Protein AF-A0A8J8BRF6-F1 (afdb_monomer)

pLDDT: mean 90.62, std 10.11, range [34.78, 98.12]

Foldseek 3Di:
DPDDVVVVVCVVVQLVCVVVVDQAEEEDADPPPDDQWDADNRYTYGHDDFDQCLVVQCVVDVLLVVCVPCSRVVSSLLRSLVVVLCCVQVPVCVPVPDDDQEAEDEALSNLSNQLSNCVRPVHAYEYEYPDAQCRVPVPGDPSRNVSRVVSCVSHPYYD

Structure (mmCIF, N/CA/C/O backbone):
data_AF-A0A8J8BRF6-F1
#
_entry.id   AF-A0A8J8BRF6-F1
#
loop_
_atom_site.group_PDB
_atom_site.id
_atom_site.type_symbol
_atom_site.label_atom_id
_atom_site.label_alt_id
_atom_site.label_comp_id
_atom_site.label_asym_id
_atom_site.label_entity_id
_atom_site.label_seq_id
_atom_site.pdbx_PDB_ins_code
_atom_site.Cartn_x
_atom_site.Cartn_y
_atom_site.Cartn_z
_atom_site.occupancy
_atom_site.B_iso_or_equiv
_atom_site.auth_seq_id
_atom_site.auth_comp_id
_atom_site.auth_asym_id
_atom_site.auth_atom_id
_atom_site.pdbx_PDB_model_num
ATOM 1 N N . MET A 1 1 ? 8.633 15.186 -5.302 1.00 34.78 1 MET A N 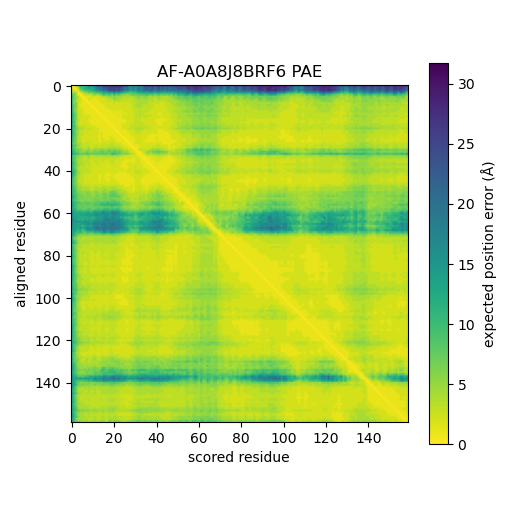1
ATOM 2 C CA . MET A 1 1 ? 7.388 14.475 -4.950 1.00 34.78 1 MET A CA 1
ATOM 3 C C . MET A 1 1 ? 6.814 13.939 -6.255 1.00 34.78 1 MET A C 1
ATOM 5 O O . MET A 1 1 ? 6.560 14.742 -7.143 1.00 34.78 1 MET A O 1
ATOM 9 N N . LEU A 1 2 ? 6.712 12.619 -6.435 1.00 39.69 2 LEU A N 1
ATOM 10 C CA . LEU A 1 2 ? 6.037 12.037 -7.603 1.00 39.69 2 LEU A CA 1
ATOM 11 C C . LEU A 1 2 ? 4.529 12.069 -7.300 1.00 39.69 2 LEU A C 1
ATOM 13 O O . LEU A 1 2 ? 3.925 11.071 -6.929 1.00 39.69 2 LEU A O 1
ATOM 17 N N . VAL A 1 3 ? 3.958 13.278 -7.317 1.00 50.50 3 VAL A N 1
ATOM 18 C CA . VAL A 1 3 ? 2.519 13.518 -7.125 1.00 50.50 3 VAL A CA 1
ATOM 19 C C . VAL A 1 3 ? 1.860 13.252 -8.468 1.00 50.50 3 VAL A C 1
ATOM 21 O O . VAL A 1 3 ? 1.766 14.130 -9.321 1.00 50.50 3 VAL A O 1
ATOM 24 N N . GLY A 1 4 ? 1.524 11.989 -8.708 1.00 67.06 4 GLY A N 1
ATOM 25 C CA . GLY A 1 4 ? 0.675 11.595 -9.828 1.00 67.06 4 GLY A CA 1
ATOM 26 C C . GLY A 1 4 ? -0.804 11.684 -9.456 1.00 67.06 4 GLY A C 1
ATOM 27 O O . GLY A 1 4 ? -1.153 11.900 -8.293 1.00 67.06 4 GLY A O 1
ATOM 28 N N . GLY A 1 5 ? -1.683 11.430 -10.429 1.00 78.06 5 GLY A N 1
ATOM 29 C CA . GLY A 1 5 ? -3.134 11.373 -10.205 1.00 78.06 5 GLY A CA 1
ATOM 30 C C . GLY A 1 5 ? -3.560 10.388 -9.106 1.00 78.06 5 GLY A C 1
ATOM 31 O O . GLY A 1 5 ? -4.573 10.621 -8.453 1.00 78.06 5 GLY A O 1
ATOM 32 N N . LEU A 1 6 ? -2.751 9.356 -8.830 1.00 82.88 6 LEU A N 1
ATOM 33 C CA . LEU A 1 6 ? -2.986 8.391 -7.752 1.00 82.88 6 LEU A CA 1
ATOM 34 C C . LEU A 1 6 ? -3.031 9.044 -6.362 1.00 82.88 6 LEU A C 1
ATOM 36 O O . LEU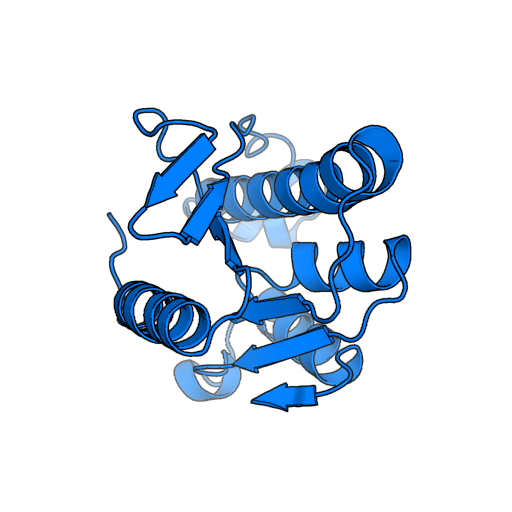 A 1 6 ? -3.896 8.711 -5.559 1.00 82.88 6 LEU A O 1
ATOM 40 N N . GLY A 1 7 ? -2.135 9.995 -6.080 1.00 85.31 7 GLY A N 1
ATOM 41 C CA . GLY A 1 7 ? -2.103 10.675 -4.782 1.00 85.31 7 GLY A CA 1
ATOM 42 C C . GLY A 1 7 ? -3.358 11.517 -4.556 1.00 85.31 7 GLY A C 1
ATOM 43 O O . GLY A 1 7 ? -3.985 11.429 -3.504 1.00 85.31 7 GLY A O 1
ATOM 44 N N . THR A 1 8 ? -3.777 12.266 -5.579 1.00 87.38 8 THR A N 1
ATOM 45 C CA . THR A 1 8 ? -5.022 13.047 -5.547 1.00 87.38 8 THR A CA 1
ATOM 46 C C . THR A 1 8 ? -6.249 12.146 -5.431 1.00 87.38 8 THR A C 1
ATOM 48 O O . THR A 1 8 ? -7.174 12.463 -4.685 1.00 87.38 8 THR A O 1
ATOM 51 N N . TYR A 1 9 ? -6.265 11.020 -6.145 1.00 89.31 9 TYR A N 1
ATOM 52 C CA . TYR A 1 9 ? -7.331 10.031 -6.040 1.00 89.31 9 TYR A CA 1
ATOM 53 C C . TYR A 1 9 ? -7.441 9.484 -4.609 1.00 89.31 9 TYR A C 1
ATOM 55 O O . TYR A 1 9 ? -8.510 9.576 -4.004 1.00 89.31 9 TYR A O 1
ATOM 63 N N . ALA A 1 10 ? -6.329 9.003 -4.045 1.00 90.38 10 ALA A N 1
ATOM 64 C CA . ALA A 1 10 ? -6.281 8.455 -2.695 1.00 90.38 10 ALA A CA 1
ATOM 65 C C . ALA A 1 10 ? -6.706 9.488 -1.642 1.00 90.38 10 ALA A C 1
ATOM 67 O O . ALA A 1 10 ? -7.520 9.172 -0.778 1.00 90.38 10 ALA A O 1
ATOM 68 N N . GLU A 1 11 ? -6.235 10.736 -1.736 1.00 91.31 11 GLU A N 1
ATOM 69 C CA . GLU A 1 11 ? -6.620 11.809 -0.809 1.00 91.31 11 GLU A CA 1
ATOM 70 C C . GLU A 1 11 ? -8.134 12.071 -0.820 1.00 91.31 11 GLU A C 1
ATOM 72 O O . GLU A 1 11 ? -8.760 12.183 0.235 1.00 91.31 11 GLU A O 1
ATOM 77 N N . ASN A 1 12 ? -8.751 12.147 -2.002 1.00 93.56 12 ASN A N 1
ATOM 78 C CA . ASN A 1 12 ? -10.188 12.407 -2.102 1.00 93.56 12 ASN A CA 1
ATOM 79 C C . ASN A 1 12 ? -11.028 11.203 -1.659 1.00 93.56 12 ASN A C 1
ATOM 81 O O . ASN A 1 12 ? -12.029 11.379 -0.964 1.00 93.56 12 ASN A O 1
ATOM 85 N N . MET A 1 13 ? -10.626 9.992 -2.045 1.00 94.00 13 MET A N 1
ATOM 86 C CA . MET A 1 13 ? -11.364 8.766 -1.749 1.00 94.00 13 MET A CA 1
ATOM 87 C C . MET A 1 13 ? -11.321 8.424 -0.254 1.00 94.00 13 MET A C 1
ATOM 89 O O . MET A 1 13 ? -12.370 8.223 0.356 1.00 94.00 13 MET A O 1
ATOM 93 N N . THR A 1 14 ? -10.141 8.472 0.367 1.00 95.69 14 THR A N 1
ATOM 94 C CA . THR A 1 14 ? -9.975 8.211 1.809 1.00 95.69 14 THR A CA 1
ATOM 95 C C . THR A 1 14 ? -10.745 9.215 2.657 1.00 95.69 14 THR A C 1
ATOM 97 O O . THR A 1 14 ? -11.461 8.827 3.578 1.00 95.69 14 THR A O 1
ATOM 100 N N . ARG A 1 15 ? -10.707 10.503 2.287 1.00 94.19 15 ARG A N 1
ATOM 101 C CA . ARG A 1 15 ? -11.532 11.525 2.938 1.00 94.19 15 ARG A CA 1
ATOM 102 C C . ARG A 1 15 ? -13.017 11.208 2.816 1.00 94.19 15 ARG A C 1
ATOM 104 O O . ARG A 1 15 ? -13.758 11.393 3.778 1.00 94.19 15 ARG A O 1
ATOM 111 N N . LYS A 1 16 ? -13.465 10.738 1.647 1.00 96.69 16 LYS A N 1
ATOM 112 C CA . LYS A 1 16 ? -14.882 10.445 1.443 1.00 96.69 16 LYS A CA 1
ATOM 113 C C . LYS A 1 16 ? -15.361 9.266 2.286 1.00 96.69 16 LYS A C 1
ATOM 115 O O . LYS A 1 16 ? -16.476 9.329 2.794 1.00 96.69 16 LYS A O 1
ATOM 120 N N . PHE A 1 17 ? -14.522 8.254 2.487 1.00 96.75 17 PHE A N 1
ATOM 121 C CA . PHE A 1 17 ? -14.828 7.150 3.396 1.00 96.75 17 PHE A CA 1
ATOM 122 C C . PHE A 1 17 ? -14.932 7.602 4.854 1.00 96.75 17 PHE A C 1
ATOM 124 O O . PHE A 1 17 ? -15.890 7.231 5.529 1.00 96.75 17 PHE A O 1
ATOM 131 N N . VAL A 1 18 ? -14.044 8.493 5.307 1.00 97.62 18 VAL A N 1
ATOM 132 C CA . VAL A 1 18 ? -14.167 9.110 6.640 1.00 97.62 18 VAL A CA 1
ATOM 133 C C . VAL A 1 18 ? -15.466 9.913 6.766 1.00 97.62 18 VAL A C 1
ATOM 135 O O . VAL A 1 18 ? -16.185 9.774 7.751 1.00 97.62 18 VAL A O 1
ATOM 138 N N . GLU A 1 19 ? -15.832 10.710 5.753 1.00 97.19 19 GLU A N 1
ATOM 139 C CA . GLU A 1 19 ? -17.113 11.444 5.729 1.00 97.19 19 GLU A CA 1
ATOM 140 C C . GLU A 1 19 ? -18.342 10.513 5.778 1.00 97.19 19 GLU A C 1
ATOM 142 O O . GLU A 1 19 ? -19.413 10.935 6.211 1.00 97.19 19 GLU A O 1
ATOM 147 N N . GLN A 1 20 ? -18.205 9.265 5.324 1.00 97.81 20 GLN A N 1
ATOM 148 C CA . GLN A 1 20 ? -19.245 8.233 5.386 1.00 97.81 20 GLN A CA 1
ATOM 149 C C . GLN A 1 20 ? -19.264 7.469 6.721 1.00 97.81 20 GLN A C 1
ATOM 151 O O . GLN A 1 20 ? -20.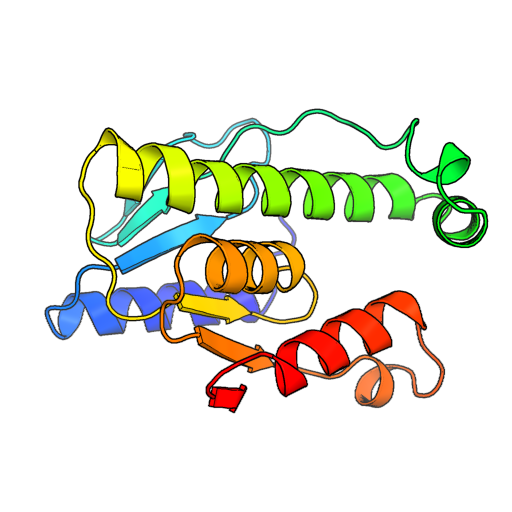141 6.633 6.921 1.00 97.81 20 GLN A O 1
ATOM 156 N N . GLY A 1 21 ? -18.354 7.789 7.647 1.00 97.69 21 GLY A N 1
ATOM 157 C CA . GLY A 1 21 ? -18.282 7.188 8.978 1.00 97.69 21 GLY A CA 1
ATOM 158 C C . GLY A 1 21 ? -17.389 5.952 9.069 1.00 97.69 21 GLY A C 1
ATOM 159 O O . GLY A 1 21 ? -17.513 5.207 10.035 1.00 97.69 21 GLY A O 1
ATOM 160 N N . HIS A 1 22 ? -16.516 5.718 8.085 1.00 97.94 22 HIS A N 1
ATOM 161 C CA . HIS A 1 22 ? -15.533 4.637 8.133 1.00 97.94 22 HIS A CA 1
ATOM 162 C C . HIS A 1 22 ? -14.208 5.111 8.732 1.00 97.94 22 HIS A C 1
ATOM 164 O O . HIS A 1 22 ? -13.735 6.207 8.422 1.00 97.94 22 HIS A O 1
ATOM 170 N N . ASP A 1 23 ? -13.569 4.249 9.519 1.00 97.88 23 ASP A N 1
ATOM 171 C CA . ASP A 1 23 ? -12.183 4.440 9.934 1.00 97.88 23 ASP A CA 1
ATOM 172 C C . ASP A 1 23 ? -11.245 4.080 8.778 1.00 97.88 23 ASP A C 1
ATOM 174 O O . ASP A 1 23 ? -11.395 3.043 8.128 1.00 97.88 23 ASP A O 1
ATOM 178 N N . VAL A 1 24 ? -10.277 4.953 8.490 1.00 97.81 24 VAL A N 1
ATOM 179 C CA . VAL A 1 24 ? -9.386 4.791 7.336 1.00 97.81 24 VAL A CA 1
ATOM 180 C C . VAL A 1 24 ? -7.936 4.895 7.770 1.00 97.81 24 VAL A C 1
ATOM 182 O O . VAL A 1 24 ? -7.502 5.919 8.299 1.00 97.81 24 VAL A O 1
ATOM 185 N N . CYS A 1 25 ? -7.177 3.846 7.462 1.00 97.81 25 CYS A N 1
ATOM 186 C CA . CYS A 1 25 ? -5.738 3.779 7.653 1.00 97.81 25 CYS A CA 1
ATOM 187 C C . CYS A 1 25 ? -5.034 3.745 6.289 1.00 97.81 25 CYS A C 1
ATOM 189 O O . CYS A 1 25 ? -5.377 2.942 5.421 1.00 97.81 25 CYS A O 1
ATOM 191 N N . VAL A 1 26 ? -4.046 4.616 6.087 1.00 97.25 26 VAL A N 1
ATOM 192 C CA . VAL A 1 26 ? -3.284 4.742 4.840 1.00 97.25 26 VAL A CA 1
ATOM 193 C C . VAL A 1 26 ? -1.808 4.512 5.106 1.00 97.25 26 VAL A C 1
ATOM 195 O O . VAL A 1 26 ? -1.197 5.168 5.949 1.00 97.25 26 VAL A O 1
ATOM 198 N N . PHE A 1 27 ? -1.204 3.640 4.306 1.00 97.06 27 PHE A N 1
ATOM 199 C CA .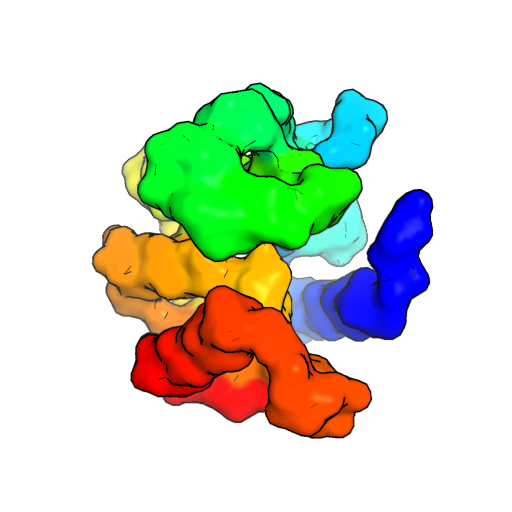 PHE A 1 27 ? 0.243 3.503 4.230 1.00 97.06 27 PHE A CA 1
ATOM 200 C C . PHE A 1 27 ? 0.768 4.279 3.024 1.00 97.06 27 PHE A C 1
ATOM 202 O O . PHE A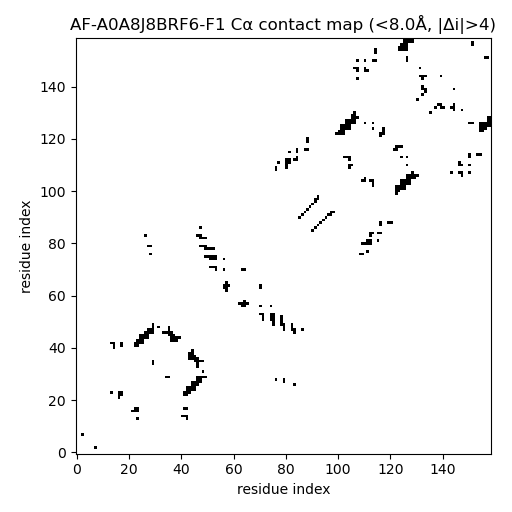 1 27 ? 0.182 4.246 1.944 1.00 97.06 27 PHE A O 1
ATOM 209 N N . SER A 1 28 ? 1.863 5.013 3.221 1.00 94.31 28 SER A N 1
ATOM 210 C CA . SER A 1 28 ? 2.538 5.750 2.151 1.00 94.31 28 SER A CA 1
ATOM 211 C C . SER A 1 28 ? 4.048 5.749 2.357 1.00 94.31 28 SER A C 1
ATOM 213 O O . SER A 1 28 ? 4.540 5.701 3.487 1.00 94.31 28 SER A O 1
ATOM 215 N N . LEU A 1 29 ? 4.798 5.857 1.260 1.00 92.75 29 LEU A N 1
ATOM 216 C CA . LEU A 1 29 ? 6.253 5.973 1.298 1.00 92.75 29 LEU A CA 1
ATOM 217 C C . LEU A 1 29 ? 6.681 7.203 2.118 1.00 92.75 29 LEU A C 1
ATOM 219 O O . LEU A 1 29 ? 6.103 8.285 1.981 1.00 92.75 29 LEU A O 1
ATOM 223 N N . ASN A 1 30 ? 7.707 7.042 2.956 1.00 92.62 30 ASN A N 1
ATOM 224 C CA . ASN A 1 30 ? 8.329 8.144 3.686 1.00 92.62 30 ASN A CA 1
ATOM 225 C C . ASN A 1 30 ? 9.533 8.691 2.904 1.00 92.62 30 ASN A C 1
ATOM 227 O O . ASN A 1 30 ? 10.454 7.941 2.586 1.00 92.62 30 ASN A O 1
ATOM 231 N N . THR A 1 31 ? 9.557 9.998 2.639 1.00 86.25 31 THR A N 1
ATOM 232 C CA . THR A 1 31 ? 10.661 10.690 1.949 1.00 86.25 31 THR A CA 1
ATOM 233 C C . THR A 1 31 ? 11.828 11.079 2.864 1.00 86.25 31 THR A C 1
ATOM 235 O O . THR A 1 31 ? 12.853 11.550 2.379 1.00 86.25 31 THR A O 1
ATOM 238 N N . GLY A 1 32 ? 11.707 10.833 4.172 1.00 86.62 32 GLY A N 1
ATOM 239 C CA . GLY A 1 32 ? 12.729 11.048 5.201 1.00 86.62 32 GLY A CA 1
ATOM 240 C C . GLY A 1 32 ? 12.396 12.181 6.175 1.00 86.62 32 GLY A C 1
ATOM 241 O O . GLY A 1 32 ? 12.772 12.119 7.346 1.00 86.62 32 GLY A O 1
ATOM 242 N N . ASP A 1 33 ? 11.655 13.178 5.707 1.00 89.56 33 ASP A N 1
ATOM 243 C CA . ASP A 1 33 ? 11.269 14.401 6.415 1.00 89.56 33 ASP A CA 1
ATOM 244 C C . ASP A 1 33 ? 9.843 14.361 6.984 1.00 89.56 33 ASP A C 1
ATOM 246 O O . ASP A 1 33 ? 9.496 15.165 7.848 1.00 89.56 33 ASP A O 1
ATOM 250 N N . LEU A 1 34 ? 9.025 13.404 6.542 1.00 93.25 34 LEU A N 1
ATOM 251 C CA . LEU A 1 34 ? 7.633 13.284 6.964 1.00 93.25 34 LEU A CA 1
ATOM 252 C C . LEU A 1 34 ? 7.487 12.492 8.275 1.00 93.25 34 LEU A C 1
ATOM 254 O O . LEU A 1 34 ? 8.231 11.523 8.503 1.00 93.25 34 LEU A O 1
ATOM 258 N N . PRO A 1 35 ? 6.484 12.825 9.114 1.00 95.56 35 PRO A N 1
ATOM 259 C CA . PRO A 1 35 ? 6.131 12.023 10.277 1.00 95.56 35 PRO A CA 1
ATOM 260 C C . PRO A 1 35 ? 5.878 10.562 9.896 1.00 95.56 35 PRO A C 1
ATOM 262 O O . PRO A 1 35 ? 5.262 10.253 8.871 1.00 95.56 35 PRO A O 1
ATOM 265 N N . THR A 1 36 ? 6.343 9.644 10.745 1.00 96.62 36 THR A N 1
ATOM 266 C CA . THR A 1 36 ? 6.114 8.201 10.565 1.00 96.62 36 THR A CA 1
ATOM 267 C C . THR A 1 36 ? 4.678 7.789 10.878 1.00 96.62 36 THR A C 1
ATOM 269 O O . THR A 1 36 ? 4.245 6.700 10.482 1.00 96.62 36 THR A O 1
ATOM 272 N N . HIS A 1 37 ? 3.950 8.651 11.584 1.00 97.31 37 HIS A N 1
ATOM 273 C CA . HIS A 1 37 ? 2.540 8.526 11.909 1.00 97.31 37 HIS A CA 1
ATOM 274 C C . HIS A 1 37 ? 1.940 9.912 12.138 1.00 97.31 37 HIS A C 1
ATOM 276 O O . HIS A 1 37 ? 2.567 10.749 12.786 1.00 97.31 37 HIS A O 1
ATOM 282 N N . GLU A 1 38 ? 0.752 10.145 11.594 1.00 97.38 38 GLU A N 1
ATOM 283 C CA . GLU A 1 38 ? -0.068 11.327 11.859 1.00 97.38 38 GLU A CA 1
ATOM 284 C C . GLU A 1 38 ? -1.532 11.047 11.497 1.00 97.38 38 GLU A C 1
ATOM 286 O O . GLU A 1 38 ? -1.824 10.087 10.786 1.00 97.38 38 GLU A O 1
ATOM 291 N N . ILE A 1 39 ? -2.447 11.902 11.955 1.00 97.31 39 ILE A N 1
ATOM 292 C CA . ILE A 1 39 ? -3.855 11.871 11.547 1.00 97.31 39 ILE A CA 1
ATOM 293 C C . ILE A 1 39 ? -4.127 13.107 10.695 1.00 97.31 39 ILE A C 1
ATOM 295 O O . ILE A 1 39 ? -3.993 14.237 11.166 1.00 97.31 39 ILE A O 1
ATOM 299 N N . ILE A 1 40 ? -4.544 12.901 9.447 1.00 95.50 40 ILE A N 1
ATOM 300 C CA . ILE A 1 40 ? -4.877 13.974 8.509 1.00 95.50 40 ILE A CA 1
ATOM 301 C C . ILE A 1 40 ? -6.368 13.901 8.215 1.00 95.50 40 ILE A C 1
ATOM 303 O O . ILE A 1 40 ? -6.828 12.995 7.531 1.00 95.50 40 ILE A O 1
ATOM 307 N N . ARG A 1 41 ? -7.136 14.877 8.714 1.00 94.62 41 ARG A N 1
ATOM 308 C CA . A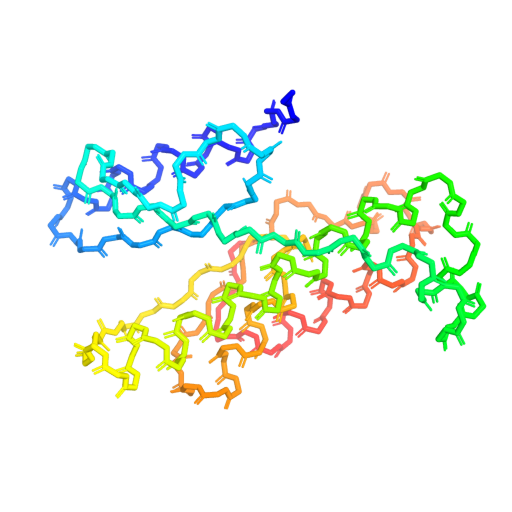RG A 1 41 ? -8.589 14.981 8.460 1.00 94.62 41 ARG A CA 1
ATOM 309 C C . ARG A 1 41 ? -9.354 13.680 8.776 1.00 94.62 41 ARG A C 1
ATOM 311 O O . ARG A 1 41 ? -10.251 13.298 8.034 1.00 94.62 41 ARG A O 1
ATOM 318 N N . GLY A 1 42 ? -8.976 13.009 9.866 1.00 95.81 42 GLY A N 1
ATOM 319 C CA . GLY A 1 42 ? -9.572 11.743 10.309 1.00 95.81 42 GLY A CA 1
ATOM 320 C C . GLY A 1 42 ? -8.986 10.485 9.660 1.00 95.81 42 GLY A C 1
ATOM 321 O O . GLY A 1 42 ? -9.301 9.393 10.106 1.00 95.81 42 GLY A O 1
ATOM 322 N N . VAL A 1 43 ? -8.102 10.619 8.666 1.00 97.81 43 VAL A N 1
ATOM 323 C CA . VAL A 1 43 ? -7.361 9.489 8.090 1.00 97.81 43 VAL A CA 1
ATOM 324 C C . VAL A 1 43 ? -6.092 9.256 8.901 1.00 97.81 43 VAL A C 1
ATOM 326 O O . VAL A 1 43 ? -5.266 10.163 9.037 1.00 97.81 43 VAL A O 1
ATOM 329 N N . GLU A 1 44 ? -5.910 8.046 9.416 1.00 97.81 44 GLU A N 1
ATOM 330 C CA . GLU A 1 44 ? -4.674 7.637 10.071 1.00 97.81 44 GLU A CA 1
ATOM 331 C C . GLU A 1 44 ? -3.618 7.299 9.016 1.00 97.81 44 GLU A C 1
ATOM 333 O O . GLU A 1 44 ? -3.799 6.395 8.206 1.00 97.81 44 GLU A O 1
ATOM 338 N N . VAL A 1 45 ? -2.501 8.025 8.995 1.00 97.75 45 VAL A N 1
ATOM 339 C CA . VAL A 1 45 ? -1.459 7.850 7.980 1.00 97.75 45 VAL A CA 1
ATOM 340 C C . VAL A 1 45 ? -0.190 7.301 8.612 1.00 97.75 45 VAL A C 1
ATOM 342 O O . VAL A 1 45 ? 0.386 7.908 9.514 1.00 97.75 45 VAL A O 1
ATOM 345 N N . HIS A 1 46 ? 0.305 6.179 8.096 1.00 97.69 46 HIS A N 1
ATOM 346 C CA . HIS A 1 46 ? 1.579 5.589 8.487 1.00 97.69 46 HIS A CA 1
ATOM 347 C C . HIS A 1 46 ? 2.596 5.655 7.352 1.00 97.69 46 HIS A C 1
ATOM 349 O O . HIS A 1 46 ? 2.344 5.240 6.223 1.00 97.69 46 HIS A O 1
ATOM 355 N N . ARG A 1 47 ? 3.803 6.121 7.681 1.00 96.56 47 ARG A N 1
ATOM 356 C CA . ARG A 1 47 ? 4.927 6.203 6.741 1.00 96.56 47 ARG A CA 1
ATOM 357 C C . ARG A 1 47 ? 6.171 5.567 7.349 1.00 96.56 47 ARG A C 1
ATOM 359 O O . ARG A 1 47 ? 7.000 6.285 7.921 1.00 96.56 47 ARG A O 1
ATOM 366 N N . PRO A 1 48 ? 6.289 4.226 7.307 1.00 94.44 48 PRO A N 1
ATOM 367 C CA . PRO A 1 48 ? 7.435 3.524 7.872 1.00 94.44 48 PRO A CA 1
ATOM 368 C C . PRO A 1 48 ? 8.753 4.064 7.309 1.00 94.44 48 PRO A C 1
ATOM 370 O O . PRO A 1 48 ? 8.862 4.345 6.116 1.00 94.44 48 PRO A O 1
ATOM 373 N N . ARG A 1 49 ? 9.770 4.196 8.167 1.00 93.69 49 ARG A N 1
ATOM 374 C CA . ARG A 1 49 ? 11.135 4.448 7.693 1.00 93.69 49 ARG A CA 1
ATOM 375 C C . ARG A 1 49 ? 11.701 3.163 7.109 1.00 93.69 49 ARG A C 1
ATOM 377 O O . ARG A 1 49 ? 11.547 2.096 7.699 1.00 93.69 49 ARG A O 1
ATOM 384 N N . ILE A 1 50 ? 12.369 3.294 5.972 1.00 93.56 50 ILE A N 1
ATOM 385 C CA . ILE A 1 50 ? 12.934 2.174 5.225 1.00 93.56 50 ILE A CA 1
ATOM 386 C C . ILE A 1 50 ? 14.458 2.224 5.248 1.00 93.56 50 ILE A C 1
ATOM 388 O O . ILE A 1 50 ? 15.062 3.294 5.335 1.00 93.56 50 ILE A O 1
ATOM 392 N N . ALA A 1 51 ? 15.078 1.051 5.164 1.00 90.25 51 ALA A N 1
ATOM 393 C CA . ALA A 1 51 ? 16.506 0.932 4.916 1.00 90.25 51 ALA A CA 1
ATOM 394 C C . ALA A 1 51 ? 16.770 0.867 3.407 1.00 90.25 51 ALA A C 1
ATOM 396 O O . ALA A 1 51 ? 15.967 0.321 2.653 1.00 90.25 51 ALA A O 1
ATOM 397 N N . ASN A 1 52 ? 17.913 1.390 2.965 1.00 88.31 52 ASN A N 1
ATOM 398 C CA . ASN A 1 52 ? 18.329 1.272 1.572 1.00 88.31 52 ASN A CA 1
ATOM 399 C C . ASN A 1 52 ? 18.925 -0.122 1.318 1.00 88.31 52 ASN A C 1
ATOM 401 O O . ASN A 1 52 ? 20.022 -0.423 1.790 1.00 88.31 52 ASN A O 1
ATOM 405 N N . ALA A 1 53 ? 18.223 -0.937 0.535 1.00 87.19 53 ALA A N 1
ATOM 406 C CA . ALA A 1 53 ? 18.634 -2.286 0.160 1.00 87.19 53 ALA A CA 1
ATOM 407 C C . ALA A 1 53 ? 19.151 -2.387 -1.291 1.00 87.19 53 ALA A C 1
ATOM 409 O O . ALA A 1 53 ? 19.444 -3.483 -1.760 1.00 87.19 53 ALA A O 1
ATOM 410 N N . SER A 1 54 ? 19.360 -1.264 -1.991 1.00 87.31 54 SER A N 1
ATOM 411 C CA . SER A 1 54 ? 19.724 -1.228 -3.423 1.00 87.31 54 SER A CA 1
ATOM 412 C C . SER A 1 54 ? 20.974 -2.042 -3.770 1.00 87.31 54 SER A C 1
ATOM 414 O O . SER A 1 54 ? 21.092 -2.548 -4.877 1.00 87.31 54 SER A O 1
ATOM 416 N N . ARG A 1 55 ? 21.922 -2.181 -2.832 1.00 86.81 55 ARG A N 1
ATOM 417 C CA . ARG A 1 55 ? 23.148 -2.978 -3.030 1.00 86.81 55 ARG A CA 1
ATOM 418 C C . ARG A 1 55 ? 22.904 -4.488 -3.011 1.00 86.81 55 ARG A C 1
ATOM 420 O O . ARG A 1 55 ? 23.744 -5.235 -3.494 1.00 86.81 55 ARG A O 1
ATOM 427 N N . ILE A 1 56 ? 21.794 -4.922 -2.423 1.00 84.94 56 ILE A N 1
ATOM 428 C CA . ILE A 1 56 ? 21.457 -6.332 -2.224 1.00 84.94 56 ILE A CA 1
ATOM 429 C C . ILE A 1 56 ? 20.666 -6.859 -3.428 1.00 84.94 56 ILE A C 1
ATOM 431 O O . ILE A 1 56 ? 20.909 -7.977 -3.864 1.00 84.94 56 ILE A O 1
ATOM 435 N N . PHE A 1 57 ? 19.773 -6.055 -4.013 1.00 82.56 57 PHE A N 1
ATOM 436 C CA . PHE A 1 57 ? 18.900 -6.485 -5.116 1.00 82.56 57 PHE A CA 1
ATOM 437 C C . PHE A 1 57 ? 19.633 -7.084 -6.332 1.00 82.56 57 PHE A C 1
ATOM 439 O O . PHE A 1 57 ? 19.232 -8.166 -6.765 1.00 82.56 57 PHE A O 1
ATOM 446 N N . PRO A 1 58 ? 20.734 -6.492 -6.841 1.00 82.50 58 PRO A N 1
ATOM 447 C CA . PRO A 1 58 ? 21.495 -7.082 -7.945 1.00 82.50 58 PRO A CA 1
ATOM 448 C C . PRO A 1 58 ? 22.156 -8.427 -7.609 1.00 82.50 58 PRO A C 1
ATOM 450 O O . PRO A 1 58 ? 22.520 -9.168 -8.516 1.00 82.50 58 PRO A O 1
ATOM 453 N N . LEU A 1 59 ? 22.334 -8.745 -6.320 1.00 84.00 59 LEU A N 1
ATOM 454 C CA . LEU A 1 59 ? 22.889 -10.027 -5.871 1.00 84.00 59 LEU A CA 1
ATOM 455 C C . LEU A 1 59 ? 21.825 -11.133 -5.809 1.00 84.00 59 LEU A C 1
ATOM 457 O O . LEU A 1 59 ? 22.179 -12.308 -5.803 1.00 84.00 59 LEU A O 1
ATOM 461 N N . ILE A 1 60 ? 20.540 -10.768 -5.739 1.00 81.25 60 ILE A N 1
ATOM 462 C CA . ILE A 1 60 ? 19.418 -11.713 -5.634 1.00 81.25 60 ILE A CA 1
ATOM 463 C C . ILE A 1 60 ? 18.983 -12.198 -7.020 1.00 81.25 60 ILE A C 1
ATOM 465 O O . ILE A 1 60 ? 18.667 -13.373 -7.189 1.00 81.25 60 ILE A O 1
ATOM 469 N N . SER A 1 61 ? 18.954 -11.310 -8.015 1.00 74.88 61 SER A N 1
ATOM 470 C CA . SER A 1 61 ? 18.564 -11.662 -9.381 1.00 74.88 61 SER A CA 1
ATOM 471 C C . SER A 1 61 ? 19.268 -10.785 -10.410 1.00 74.88 61 SER A C 1
ATOM 473 O O . SER A 1 61 ? 19.388 -9.571 -10.236 1.00 74.88 61 SER A O 1
ATOM 475 N N . TRP A 1 62 ? 19.678 -11.409 -11.517 1.00 68.06 62 TRP A N 1
ATOM 476 C CA . TRP A 1 62 ? 20.262 -10.718 -12.665 1.00 68.06 62 TRP A CA 1
ATOM 477 C C . TRP A 1 62 ? 19.287 -9.704 -13.280 1.00 68.06 62 TRP A C 1
ATOM 479 O O . TRP A 1 62 ? 19.689 -8.587 -13.604 1.00 68.06 62 TRP A O 1
ATOM 489 N N . ASP A 1 63 ? 17.994 -10.036 -13.335 1.00 70.75 63 ASP A N 1
ATOM 490 C CA . ASP A 1 63 ? 16.962 -9.133 -13.852 1.00 70.75 63 ASP A CA 1
ATOM 491 C C . ASP A 1 63 ? 16.837 -7.872 -12.999 1.00 70.75 63 ASP A C 1
ATOM 493 O O . ASP A 1 63 ? 16.701 -6.781 -13.540 1.00 70.75 63 ASP A O 1
ATOM 497 N N . LEU A 1 64 ? 16.966 -7.996 -11.675 1.00 71.00 64 LEU A N 1
ATOM 498 C CA . LEU A 1 64 ? 16.977 -6.847 -10.766 1.00 71.00 64 LEU A CA 1
ATOM 499 C C . LEU A 1 64 ? 18.265 -6.029 -10.911 1.00 71.00 64 LEU A C 1
ATOM 501 O O . LEU A 1 64 ? 18.237 -4.819 -10.728 1.00 71.00 64 LEU A O 1
ATOM 505 N N . GLY A 1 65 ? 19.381 -6.653 -11.295 1.00 66.62 65 GLY A N 1
ATOM 506 C CA . GLY A 1 65 ? 20.613 -5.946 -11.655 1.00 66.62 65 GLY A CA 1
ATOM 507 C C . GLY A 1 65 ? 20.478 -5.083 -12.917 1.00 66.62 65 GLY A C 1
ATOM 508 O O . GLY A 1 65 ? 21.068 -4.005 -12.985 1.00 66.62 65 GLY A O 1
ATOM 509 N N . ASN A 1 66 ? 19.654 -5.504 -13.882 1.00 71.00 66 ASN A N 1
ATOM 510 C CA . ASN A 1 66 ? 19.437 -4.783 -15.144 1.00 71.00 66 ASN A CA 1
ATOM 511 C C . ASN A 1 66 ? 18.577 -3.521 -15.011 1.00 71.00 66 ASN A C 1
ATOM 513 O O . ASN A 1 66 ? 18.513 -2.725 -15.946 1.00 71.00 66 ASN A O 1
ATOM 517 N N . TRP A 1 67 ? 17.945 -3.296 -13.858 1.00 71.12 67 TRP A N 1
ATOM 518 C CA . TRP A 1 67 ? 17.141 -2.093 -13.621 1.00 71.12 67 TRP A CA 1
ATOM 519 C C . TRP A 1 67 ? 17.997 -0.825 -13.471 1.00 71.12 67 TRP A C 1
ATOM 521 O O . TRP A 1 67 ? 17.458 0.278 -13.425 1.00 71.12 67 TRP A O 1
ATOM 531 N N . GLY A 1 68 ? 19.330 -0.946 -13.425 1.00 72.38 68 GLY A N 1
ATOM 532 C CA . GLY A 1 68 ? 20.251 0.188 -13.486 1.00 72.38 68 GLY A CA 1
ATOM 533 C C . GLY A 1 68 ? 19.975 1.241 -12.409 1.00 72.38 68 GLY A C 1
ATOM 534 O O . GLY A 1 68 ? 20.031 0.956 -11.212 1.00 72.38 68 GLY A O 1
ATOM 535 N N . THR A 1 69 ? 19.672 2.474 -12.823 1.00 69.25 69 THR A N 1
ATOM 536 C CA . THR A 1 69 ? 19.345 3.585 -11.910 1.00 69.25 69 THR A CA 1
ATOM 537 C C . THR A 1 69 ? 18.030 3.383 -11.152 1.00 69.25 69 THR A C 1
ATOM 539 O O . THR A 1 69 ? 17.876 3.919 -10.054 1.00 69.25 69 THR A O 1
ATOM 542 N N . GLU A 1 70 ? 17.123 2.555 -11.674 1.00 79.56 70 GLU A N 1
ATOM 543 C CA . GLU A 1 70 ? 15.802 2.284 -11.092 1.00 79.56 70 GLU A CA 1
ATOM 544 C C . GLU A 1 70 ? 15.840 1.235 -9.972 1.00 79.56 70 GLU A C 1
ATOM 546 O O . GLU A 1 70 ? 14.860 1.063 -9.245 1.00 79.56 70 GLU A O 1
ATOM 551 N N . VAL A 1 71 ? 16.987 0.576 -9.753 1.00 85.06 71 VAL A N 1
ATOM 552 C CA . VAL A 1 71 ? 17.178 -0.377 -8.642 1.00 85.06 71 VAL A CA 1
ATOM 553 C C . VAL A 1 71 ? 16.879 0.275 -7.300 1.00 85.06 71 VAL A C 1
ATOM 555 O O . VAL A 1 71 ? 16.289 -0.355 -6.423 1.00 85.06 71 VAL A O 1
ATOM 558 N N . LYS A 1 72 ? 17.253 1.549 -7.134 1.00 87.81 72 LYS A N 1
ATOM 559 C CA . LYS A 1 72 ? 16.954 2.278 -5.901 1.00 87.81 72 LYS A CA 1
ATOM 560 C C . LYS A 1 72 ? 15.455 2.458 -5.709 1.00 87.81 72 LYS A C 1
ATOM 562 O O . LYS A 1 72 ? 14.957 2.240 -4.611 1.00 87.81 72 LYS A O 1
ATOM 567 N N . PHE A 1 73 ? 14.746 2.839 -6.765 1.00 87.75 73 PHE A N 1
ATOM 568 C CA . PHE A 1 73 ? 13.304 3.037 -6.705 1.00 87.75 73 PHE A CA 1
ATOM 569 C C . PHE A 1 73 ? 12.584 1.733 -6.352 1.00 87.75 73 PHE A C 1
ATOM 571 O O . PHE A 1 73 ? 11.802 1.702 -5.404 1.00 87.75 73 PHE A O 1
ATOM 578 N N . PHE A 1 74 ? 12.920 0.635 -7.033 1.00 87.69 74 PHE A N 1
ATOM 579 C CA . PHE A 1 74 ? 12.365 -0.678 -6.714 1.00 87.69 74 PHE A CA 1
ATOM 580 C C . PHE A 1 74 ? 12.725 -1.136 -5.297 1.00 87.69 74 PHE A C 1
ATOM 582 O O . PHE A 1 74 ? 11.861 -1.618 -4.568 1.00 87.69 74 PHE A O 1
ATOM 589 N N . SER A 1 75 ? 13.978 -0.938 -4.875 1.00 90.50 75 SER A N 1
ATOM 590 C CA . SER A 1 75 ? 14.415 -1.231 -3.509 1.00 90.50 75 SER A CA 1
ATOM 591 C C . SER A 1 75 ? 13.578 -0.473 -2.485 1.00 90.50 75 SER A C 1
ATOM 593 O O . SER A 1 75 ? 13.149 -1.057 -1.493 1.00 90.50 75 SER A O 1
ATOM 595 N N . ASP A 1 76 ? 13.362 0.822 -2.699 1.00 91.81 76 ASP A N 1
ATOM 596 C CA . ASP A 1 76 ? 12.599 1.647 -1.772 1.00 91.81 76 ASP A CA 1
ATOM 597 C C . ASP A 1 76 ? 11.141 1.179 -1.699 1.00 91.81 76 ASP A C 1
ATOM 599 O O . ASP A 1 76 ? 10.606 1.041 -0.599 1.00 91.81 76 ASP A O 1
ATOM 603 N N . LEU A 1 77 ? 10.527 0.858 -2.845 1.00 92.00 77 LEU A N 1
ATOM 604 C CA . LEU A 1 77 ? 9.176 0.298 -2.912 1.00 92.00 77 LEU A CA 1
ATOM 605 C C . LEU A 1 77 ? 9.075 -1.042 -2.193 1.00 92.00 77 LEU A C 1
ATOM 607 O O . LEU A 1 77 ? 8.180 -1.221 -1.372 1.00 92.00 77 LEU A O 1
ATOM 611 N N . PHE A 1 78 ? 9.985 -1.975 -2.465 1.00 92.62 78 PHE A N 1
ATOM 612 C CA . PHE A 1 78 ? 9.986 -3.284 -1.822 1.00 92.62 78 PHE A CA 1
ATOM 613 C C . PHE A 1 78 ? 10.094 -3.149 -0.302 1.00 92.62 78 PHE A C 1
ATOM 615 O O . PHE A 1 78 ? 9.285 -3.708 0.438 1.00 92.62 78 PHE A O 1
ATOM 622 N N . MET A 1 79 ? 11.060 -2.354 0.171 1.00 94.56 79 MET A N 1
ATOM 623 C CA . MET A 1 79 ? 11.267 -2.134 1.601 1.00 94.56 79 MET A CA 1
ATOM 624 C C . MET A 1 79 ? 10.063 -1.445 2.240 1.00 94.56 79 MET A C 1
ATOM 626 O O . MET A 1 79 ? 9.643 -1.824 3.330 1.00 94.56 79 MET A O 1
ATOM 630 N N . TYR A 1 80 ? 9.469 -0.467 1.559 1.00 95.31 80 TYR A N 1
ATOM 631 C CA . TYR A 1 80 ? 8.244 0.186 2.005 1.00 95.31 80 TYR A CA 1
ATOM 632 C C . TYR A 1 80 ? 7.076 -0.795 2.127 1.00 95.31 80 TYR A C 1
ATOM 634 O O . TYR A 1 80 ? 6.393 -0.791 3.153 1.00 95.31 80 TYR A O 1
ATOM 642 N N . ASN A 1 81 ? 6.874 -1.661 1.135 1.00 96.88 81 ASN A N 1
ATOM 643 C CA . ASN A 1 81 ? 5.818 -2.665 1.154 1.00 96.88 81 ASN A CA 1
ATOM 644 C C . ASN A 1 81 ? 6.008 -3.653 2.312 1.00 96.88 81 ASN A C 1
ATOM 646 O O . ASN A 1 81 ? 5.097 -3.834 3.119 1.00 96.88 81 ASN A O 1
ATOM 650 N N . ALA A 1 82 ? 7.207 -4.224 2.452 1.00 96.19 82 ALA A N 1
ATOM 651 C CA . ALA A 1 82 ? 7.514 -5.182 3.512 1.00 96.19 82 ALA A CA 1
ATOM 652 C C . ALA A 1 82 ? 7.339 -4.574 4.914 1.00 96.19 82 ALA A C 1
ATOM 654 O O . ALA A 1 82 ? 6.744 -5.193 5.802 1.00 96.19 82 ALA A O 1
ATOM 655 N N . MET A 1 83 ? 7.809 -3.339 5.117 1.00 97.00 83 MET A N 1
ATOM 656 C CA . MET A 1 83 ? 7.658 -2.634 6.392 1.00 97.00 83 MET A CA 1
ATOM 657 C C . MET A 1 83 ? 6.202 -2.256 6.675 1.00 97.00 83 MET A C 1
ATOM 659 O O . MET A 1 83 ? 5.777 -2.319 7.828 1.00 97.00 83 MET A O 1
ATOM 663 N N . SER A 1 84 ? 5.432 -1.889 5.648 1.00 97.81 84 SER A N 1
ATOM 664 C CA . SER A 1 84 ? 4.008 -1.563 5.787 1.00 97.81 84 SER A CA 1
ATOM 665 C C . SER A 1 84 ? 3.192 -2.798 6.146 1.00 97.81 84 SER A C 1
ATOM 667 O O . SER A 1 84 ? 2.463 -2.764 7.133 1.00 97.81 84 SER A O 1
ATOM 669 N N . ALA A 1 85 ? 3.398 -3.912 5.438 1.00 97.81 85 ALA A N 1
ATOM 670 C CA . ALA A 1 85 ? 2.759 -5.189 5.744 1.00 97.81 85 ALA A CA 1
ATOM 671 C C . ALA A 1 85 ? 3.095 -5.666 7.163 1.00 97.81 85 ALA A C 1
ATOM 673 O O . ALA A 1 85 ? 2.206 -6.005 7.941 1.00 97.81 85 ALA A O 1
ATOM 674 N N . THR A 1 86 ? 4.376 -5.599 7.542 1.00 97.75 86 THR A N 1
ATOM 675 C CA . THR A 1 86 ? 4.830 -5.974 8.889 1.00 97.75 86 THR A CA 1
ATOM 676 C C . THR A 1 86 ? 4.195 -5.092 9.961 1.00 97.75 86 THR A C 1
ATOM 678 O O . THR A 1 86 ? 3.751 -5.600 10.991 1.00 97.75 86 THR A O 1
ATOM 681 N N . LYS A 1 87 ? 4.133 -3.772 9.738 1.00 97.69 87 LYS A N 1
ATOM 682 C CA . LYS A 1 87 ? 3.501 -2.842 10.678 1.00 97.69 87 LYS A CA 1
ATOM 683 C C . LYS A 1 87 ? 1.998 -3.102 10.789 1.00 97.69 87 LYS A C 1
ATOM 685 O O . LYS A 1 87 ? 1.498 -3.153 11.907 1.00 97.69 87 LYS A O 1
ATOM 690 N N . LEU A 1 88 ? 1.295 -3.296 9.676 1.00 98.00 88 LEU A N 1
ATOM 691 C CA . LEU A 1 88 ? -0.134 -3.597 9.695 1.00 98.00 88 LEU A CA 1
ATOM 692 C C . LEU A 1 88 ? -0.407 -4.902 10.453 1.00 98.00 88 LEU A C 1
ATOM 694 O O . LEU A 1 88 ? -1.115 -4.896 11.456 1.00 98.00 88 LEU A O 1
ATOM 698 N N . ALA A 1 89 ? 0.208 -6.002 10.020 1.00 97.75 89 ALA A N 1
ATOM 699 C CA . ALA A 1 89 ? -0.103 -7.321 10.550 1.00 97.75 89 ALA A CA 1
ATOM 700 C C . ALA A 1 89 ? 0.388 -7.517 11.991 1.00 97.75 89 ALA A C 1
ATOM 702 O O . ALA A 1 89 ? -0.372 -7.931 12.865 1.00 97.75 89 ALA A O 1
ATOM 703 N N . ASN A 1 90 ? 1.657 -7.209 12.270 1.00 97.88 90 ASN A N 1
ATOM 704 C CA . ASN A 1 90 ? 2.251 -7.543 13.564 1.00 97.88 90 ASN A CA 1
ATOM 705 C C . ASN A 1 90 ? 2.062 -6.452 14.613 1.00 97.88 90 ASN A C 1
ATOM 707 O O . ASN A 1 90 ? 1.884 -6.767 15.788 1.00 97.88 90 ASN A O 1
ATOM 711 N N . TYR A 1 91 ? 2.129 -5.180 14.215 1.00 97.75 91 TYR A N 1
ATOM 712 C CA . TYR A 1 91 ? 1.997 -4.083 15.165 1.00 97.75 91 TYR A CA 1
ATOM 713 C C . TYR A 1 91 ? 0.529 -3.693 15.357 1.00 97.75 91 TYR A C 1
ATOM 715 O O . TYR A 1 91 ? 0.008 -3.876 16.449 1.00 97.75 91 TYR A O 1
ATOM 723 N N . LEU A 1 92 ? -0.164 -3.231 14.314 1.00 97.88 92 LEU A N 1
ATOM 724 C CA . LEU A 1 92 ? -1.535 -2.733 14.469 1.00 97.88 92 LEU A CA 1
ATOM 725 C C . LEU A 1 92 ? -2.513 -3.854 14.837 1.00 97.88 92 LEU A C 1
ATOM 727 O O . LEU A 1 92 ? -3.185 -3.763 15.858 1.00 97.88 92 LEU A O 1
ATOM 731 N N . VAL A 1 93 ? -2.559 -4.938 14.059 1.00 97.88 93 VAL A N 1
ATOM 732 C CA . VAL A 1 93 ? -3.537 -6.013 14.294 1.00 97.88 93 VAL A CA 1
ATOM 733 C C . VAL A 1 93 ? -3.160 -6.866 15.503 1.00 97.88 93 VAL A C 1
ATOM 735 O O . VAL A 1 93 ? -3.898 -6.917 16.481 1.00 97.88 93 VAL A O 1
ATOM 738 N N . ARG A 1 94 ? -2.001 -7.538 15.475 1.00 97.31 94 ARG A N 1
ATOM 739 C CA . ARG A 1 94 ? -1.656 -8.531 16.512 1.00 97.31 94 ARG A CA 1
ATOM 740 C C . ARG A 1 94 ? -1.296 -7.919 17.865 1.00 97.31 94 ARG A C 1
ATOM 742 O O . ARG A 1 94 ? -1.603 -8.525 18.888 1.00 97.31 94 ARG A O 1
ATOM 749 N N . LYS A 1 95 ? -0.608 -6.773 17.887 1.00 98.12 95 LYS A N 1
ATOM 750 C CA . LYS A 1 95 ? -0.139 -6.157 19.138 1.00 98.12 95 LYS A CA 1
ATOM 751 C C . LYS A 1 95 ? -1.114 -5.116 19.683 1.00 98.12 95 LYS A C 1
ATOM 753 O O . LYS A 1 95 ? -1.420 -5.169 20.868 1.00 98.12 95 LYS A O 1
ATOM 758 N N . GLU A 1 96 ? -1.566 -4.177 18.857 1.00 97.88 96 GLU A N 1
ATOM 759 C CA . GLU A 1 96 ? -2.466 -3.098 19.293 1.00 97.88 96 GLU A CA 1
ATOM 760 C C . GLU A 1 96 ? -3.951 -3.500 19.221 1.00 97.88 96 GLU A C 1
ATOM 762 O O . GLU A 1 96 ? -4.803 -2.781 19.735 1.00 97.88 96 GLU A O 1
ATOM 767 N N . GLY A 1 97 ? -4.276 -4.656 18.630 1.00 97.56 97 GLY A N 1
ATOM 768 C CA . GLY A 1 97 ? -5.639 -5.192 18.595 1.00 97.56 97 GLY A CA 1
ATOM 769 C C . GLY A 1 97 ? -6.558 -4.499 17.590 1.00 97.56 97 GLY A C 1
ATOM 770 O O . GLY A 1 97 ? -7.772 -4.509 17.773 1.00 97.56 97 GLY A O 1
ATOM 771 N N . TYR A 1 98 ? -6.003 -3.870 16.549 1.00 97.75 98 TYR A N 1
ATOM 772 C CA . TYR A 1 98 ? -6.806 -3.233 15.507 1.00 97.75 98 TYR A CA 1
ATOM 773 C C . TYR A 1 98 ? -7.554 -4.291 14.697 1.00 97.75 98 TYR A C 1
ATOM 775 O O . TYR A 1 98 ? -7.010 -5.346 14.361 1.00 97.75 98 TYR A O 1
ATOM 783 N N . HIS A 1 99 ? -8.785 -3.960 14.324 1.00 96.56 99 HIS A N 1
ATOM 784 C CA . HIS A 1 99 ? -9.606 -4.763 13.433 1.00 96.56 99 HIS A CA 1
ATOM 785 C C . HIS A 1 99 ? -9.837 -3.996 12.133 1.00 96.56 99 HIS A C 1
ATOM 787 O O . HIS A 1 99 ? -10.182 -2.819 12.159 1.00 96.56 99 HIS A O 1
ATOM 793 N N . PHE A 1 100 ? -9.621 -4.674 11.008 1.00 97.50 100 PHE A N 1
ATOM 794 C CA . PHE A 1 100 ? -9.847 -4.137 9.671 1.00 97.50 100 PHE A CA 1
ATOM 795 C C . PHE A 1 100 ? -10.797 -5.067 8.927 1.00 97.50 100 PHE A C 1
ATOM 797 O O . PHE A 1 100 ? -10.597 -6.280 8.945 1.00 97.50 100 PHE A O 1
ATOM 804 N N . ASP A 1 101 ? -11.795 -4.500 8.257 1.00 97.62 101 ASP A N 1
ATOM 805 C CA . ASP A 1 101 ? -12.776 -5.272 7.487 1.00 97.62 101 ASP A CA 1
ATOM 806 C C . ASP A 1 101 ? -12.319 -5.538 6.048 1.00 97.62 101 ASP A C 1
ATOM 808 O O . ASP A 1 101 ? -12.715 -6.528 5.434 1.00 97.62 101 ASP A O 1
ATOM 812 N N . ILE A 1 102 ? -11.498 -4.642 5.494 1.00 97.00 102 ILE A N 1
ATOM 813 C CA . ILE A 1 102 ? -11.063 -4.685 4.099 1.00 97.00 102 ILE A CA 1
ATOM 814 C C . ILE A 1 102 ? -9.685 -4.050 3.927 1.00 97.00 102 ILE A C 1
ATOM 816 O O . ILE A 1 102 ? -9.346 -3.068 4.590 1.00 97.00 102 ILE A O 1
ATOM 820 N N . ILE A 1 103 ? -8.901 -4.589 2.996 1.00 97.12 103 ILE A N 1
ATOM 821 C CA . ILE A 1 103 ? -7.617 -4.023 2.582 1.00 97.12 103 ILE A CA 1
ATOM 822 C C . ILE A 1 103 ? -7.696 -3.652 1.104 1.00 97.12 103 ILE A C 1
ATOM 824 O O . ILE A 1 103 ? -7.918 -4.508 0.255 1.00 97.12 103 ILE A O 1
ATOM 828 N N . SER A 1 104 ? -7.460 -2.382 0.783 1.00 96.50 104 SER A N 1
ATOM 829 C CA . SER A 1 104 ? -7.311 -1.916 -0.599 1.00 96.50 104 SER A CA 1
ATOM 830 C C . SER A 1 104 ? -5.849 -1.603 -0.879 1.00 96.50 104 SER A C 1
ATOM 832 O O . SER A 1 104 ? -5.211 -0.879 -0.113 1.00 96.50 104 SER A O 1
ATOM 834 N N . TYR A 1 105 ? -5.317 -2.116 -1.984 1.00 95.44 105 TYR A N 1
ATOM 835 C CA . TYR A 1 105 ? -3.969 -1.794 -2.44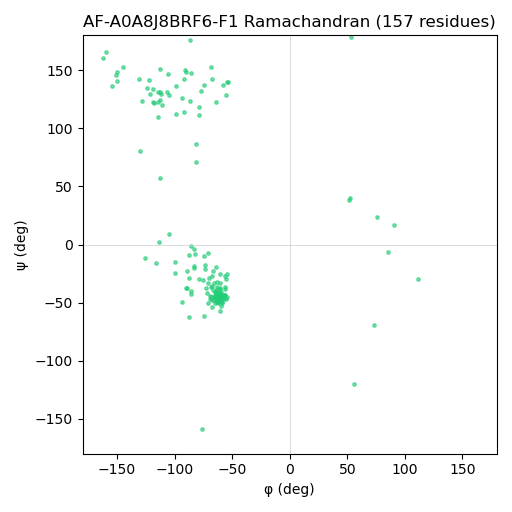2 1.00 95.44 105 TYR A CA 1
ATOM 836 C C . TYR A 1 105 ? -3.981 -1.408 -3.922 1.00 95.44 105 TYR A C 1
ATOM 838 O O . TYR A 1 105 ? -4.750 -1.937 -4.720 1.00 95.44 105 TYR A O 1
ATOM 846 N N . HIS A 1 106 ? -3.151 -0.421 -4.262 1.00 93.44 106 HIS A N 1
ATOM 847 C CA . HIS A 1 106 ? -3.247 0.313 -5.523 1.00 93.44 106 HIS A CA 1
ATOM 848 C C . HIS A 1 106 ? -2.037 0.056 -6.414 1.00 93.44 106 HIS A C 1
ATOM 850 O O . HIS A 1 106 ? -0.911 0.358 -6.005 1.00 93.44 106 HIS A O 1
ATOM 856 N N . ASP A 1 107 ? -2.293 -0.429 -7.628 1.00 92.19 107 ASP A N 1
ATOM 857 C CA . ASP A 1 107 ? -1.310 -0.766 -8.657 1.00 92.19 107 ASP A CA 1
ATOM 858 C C . ASP A 1 107 ? -0.196 -1.728 -8.192 1.00 92.19 107 ASP A C 1
ATOM 860 O O . ASP A 1 107 ? -0.095 -2.164 -7.036 1.00 92.19 107 ASP A O 1
ATOM 864 N N . TRP A 1 108 ? 0.696 -2.064 -9.125 1.00 92.44 108 TRP A N 1
ATOM 865 C CA . TRP A 1 108 ? 1.867 -2.907 -8.877 1.00 92.44 108 TRP A CA 1
ATOM 866 C C . TRP A 1 108 ? 2.784 -2.366 -7.767 1.00 92.44 108 TRP A C 1
ATOM 868 O O . TRP A 1 108 ? 3.459 -3.134 -7.083 1.00 92.44 108 TRP A O 1
ATOM 878 N N . LEU A 1 109 ? 2.781 -1.045 -7.546 1.00 92.06 109 LEU A N 1
ATOM 879 C CA . LEU A 1 109 ? 3.617 -0.364 -6.552 1.00 92.06 109 LEU A CA 1
ATOM 880 C C . LEU A 1 109 ? 3.343 -0.834 -5.118 1.00 92.06 109 LEU A C 1
ATOM 882 O O . LEU A 1 109 ? 4.268 -0.863 -4.308 1.00 92.06 109 LEU A O 1
ATOM 886 N N . ASN A 1 110 ? 2.094 -1.195 -4.807 1.00 92.62 110 ASN A N 1
ATOM 887 C CA . ASN A 1 110 ? 1.655 -1.594 -3.462 1.00 92.62 110 ASN A CA 1
ATOM 888 C C . ASN A 1 110 ? 1.238 -3.072 -3.377 1.00 92.62 110 ASN A C 1
ATOM 890 O O . ASN A 1 110 ? 0.791 -3.554 -2.336 1.00 92.62 110 ASN A O 1
ATOM 894 N N . SER A 1 111 ? 1.375 -3.787 -4.491 1.00 93.69 111 SER A N 1
ATOM 895 C CA . SER A 1 111 ? 0.956 -5.177 -4.652 1.00 93.69 111 SER A CA 1
ATOM 896 C C . SER A 1 111 ? 1.663 -6.128 -3.691 1.00 93.69 111 SER A C 1
ATOM 898 O O . SER A 1 111 ? 1.045 -7.033 -3.140 1.00 93.69 111 SER A O 1
ATOM 900 N N . ILE A 1 112 ? 2.949 -5.888 -3.425 1.00 95.88 112 ILE A N 1
ATOM 901 C CA . ILE A 1 112 ? 3.741 -6.722 -2.513 1.00 95.88 112 ILE A CA 1
ATOM 902 C C . ILE A 1 112 ? 3.154 -6.672 -1.099 1.00 95.88 112 ILE A C 1
ATOM 904 O O . ILE A 1 112 ? 2.939 -7.718 -0.495 1.00 95.88 112 ILE A O 1
ATOM 908 N N . ALA A 1 113 ? 2.849 -5.478 -0.581 1.00 97.06 113 ALA A N 1
ATOM 909 C CA . ALA A 1 113 ? 2.225 -5.346 0.728 1.00 97.06 113 ALA A CA 1
ATOM 910 C C . ALA A 1 113 ? 0.840 -5.989 0.735 1.00 97.06 113 ALA A C 1
ATOM 912 O O . ALA A 1 113 ? 0.554 -6.735 1.663 1.00 97.06 113 ALA A O 1
ATOM 913 N N . GLY A 1 114 ? 0.027 -5.734 -0.299 1.00 96.12 114 GLY A N 1
ATOM 914 C CA . GLY A 1 114 ? -1.323 -6.282 -0.449 1.00 96.12 114 GLY A CA 1
ATOM 915 C C . GLY A 1 114 ? -1.373 -7.809 -0.393 1.00 96.12 114 GLY A C 1
ATOM 916 O O . GLY A 1 114 ? -2.163 -8.371 0.364 1.00 96.12 114 GLY A O 1
ATOM 917 N N . MET A 1 115 ? -0.483 -8.479 -1.129 1.00 95.94 115 MET A N 1
ATOM 918 C CA . MET A 1 115 ? -0.362 -9.939 -1.099 1.00 95.94 115 MET A CA 1
ATOM 919 C C . MET A 1 115 ? 0.115 -10.438 0.271 1.00 95.94 115 MET A C 1
ATOM 921 O O . MET A 1 115 ? -0.526 -11.300 0.864 1.00 95.94 115 MET A O 1
ATOM 925 N N . MET A 1 116 ? 1.173 -9.838 0.834 1.00 97.19 116 MET A N 1
ATOM 926 C CA . MET A 1 116 ? 1.698 -10.239 2.147 1.00 97.19 116 MET A CA 1
ATOM 927 C C . MET A 1 116 ? 0.643 -10.149 3.257 1.00 97.19 116 MET A C 1
ATOM 929 O O . MET A 1 116 ? 0.554 -11.033 4.103 1.00 97.19 116 MET A O 1
ATOM 933 N N . VAL A 1 117 ? -0.150 -9.074 3.287 1.00 96.81 117 VAL A N 1
ATOM 934 C CA . VAL A 1 117 ? -1.169 -8.891 4.333 1.00 96.81 117 VAL A CA 1
ATOM 935 C C . VAL A 1 117 ? -2.386 -9.777 4.109 1.00 96.81 117 VAL A C 1
ATOM 937 O O . VAL A 1 117 ? -2.982 -10.208 5.095 1.00 96.81 117 VAL A O 1
ATOM 940 N N . LYS A 1 118 ? -2.731 -10.094 2.852 1.00 95.50 118 LYS A N 1
ATOM 941 C CA . LYS A 1 118 ? -3.756 -11.099 2.551 1.00 95.50 118 LYS A CA 1
ATOM 942 C C . LYS A 1 118 ? -3.364 -12.443 3.159 1.00 95.50 118 LYS A C 1
ATOM 944 O O . LYS A 1 118 ? -4.158 -13.016 3.899 1.00 95.50 118 LYS A O 1
ATOM 949 N N . ASP A 1 119 ? -2.137 -12.890 2.914 1.00 94.94 119 ASP A N 1
ATOM 950 C CA . ASP A 1 119 ? -1.648 -14.180 3.406 1.00 94.94 119 ASP A CA 1
ATOM 951 C C . ASP A 1 119 ? -1.529 -14.213 4.941 1.00 94.94 119 ASP A C 1
ATOM 953 O O . ASP A 1 119 ? -1.871 -15.209 5.575 1.00 94.94 119 ASP A O 1
ATOM 957 N N . GLU A 1 120 ? -1.083 -13.115 5.564 1.00 95.75 120 GLU A N 1
ATOM 958 C CA . GLU A 1 120 ? -0.863 -13.049 7.018 1.00 95.75 120 GLU A CA 1
ATOM 959 C C . GLU A 1 120 ? -2.139 -12.861 7.850 1.00 95.75 120 GLU A C 1
ATOM 961 O O . GLU A 1 120 ? -2.169 -13.258 9.022 1.00 95.75 120 GLU A O 1
ATOM 966 N N . LEU A 1 121 ? -3.154 -12.190 7.294 1.00 96.00 121 LEU A N 1
ATOM 967 C CA . LEU A 1 121 ? -4.354 -11.776 8.030 1.00 96.00 121 LEU A CA 1
ATOM 968 C C . LEU A 1 121 ? -5.641 -12.429 7.525 1.00 96.00 121 LEU A C 1
ATOM 970 O O . LEU A 1 121 ? -6.639 -12.397 8.243 1.00 96.00 121 LEU A O 1
ATOM 974 N N . ASN A 1 122 ? -5.630 -13.020 6.327 1.00 95.00 122 ASN A N 1
ATOM 975 C CA . ASN A 1 122 ? -6.798 -13.623 5.683 1.00 95.00 122 ASN A CA 1
ATOM 976 C C . ASN A 1 122 ? -8.016 -12.675 5.642 1.00 95.00 122 ASN A C 1
ATOM 978 O O . ASN A 1 122 ? -9.158 -13.087 5.857 1.00 95.00 122 ASN A O 1
ATOM 982 N N . LEU A 1 123 ? -7.752 -11.385 5.413 1.00 95.44 123 LEU A N 1
ATOM 983 C CA . LEU A 1 123 ? -8.771 -10.347 5.274 1.00 95.44 123 LEU A CA 1
ATOM 984 C C . LEU A 1 123 ? -9.186 -10.186 3.807 1.00 95.44 123 LEU A C 1
ATOM 986 O O . LEU A 1 123 ? -8.341 -10.377 2.929 1.00 95.44 123 LEU A O 1
ATOM 990 N N . PRO A 1 124 ? -10.442 -9.781 3.531 1.00 97.31 124 PRO A N 1
ATOM 991 C CA . PRO A 1 124 ? -10.870 -9.424 2.185 1.00 97.31 124 PRO A CA 1
ATOM 992 C C . PRO A 1 124 ? -9.968 -8.345 1.585 1.00 97.31 124 PRO A C 1
ATOM 994 O O . PRO A 1 124 ? -9.746 -7.295 2.201 1.00 97.31 124 PRO A O 1
ATOM 997 N N . THR A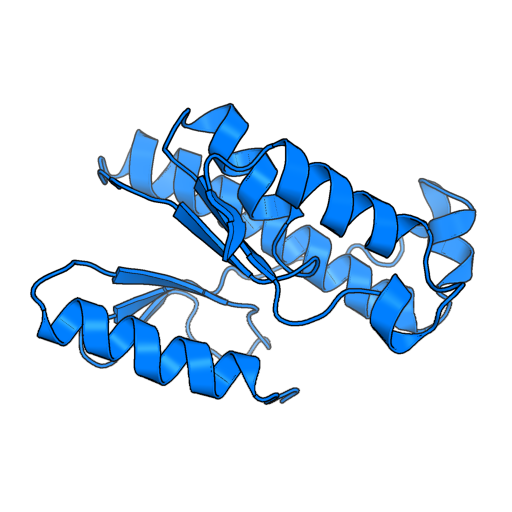 1 125 ? -9.461 -8.583 0.377 1.00 97.62 125 THR A N 1
ATOM 998 C CA . THR A 1 125 ? -8.587 -7.634 -0.312 1.00 97.62 125 THR A CA 1
ATOM 999 C C . THR A 1 125 ? -9.120 -7.197 -1.668 1.00 97.62 125 THR A C 1
ATOM 1001 O O . THR A 1 125 ? -9.668 -7.988 -2.435 1.00 97.62 125 THR A O 1
ATOM 1004 N N . VAL A 1 126 ? -8.928 -5.915 -1.975 1.00 97.56 126 VAL A N 1
ATOM 1005 C CA . VAL A 1 126 ? -9.284 -5.302 -3.254 1.00 97.56 126 VAL A CA 1
ATOM 1006 C C . VAL A 1 126 ? -8.026 -4.771 -3.924 1.00 97.56 126 VAL A C 1
ATOM 1008 O O . VAL A 1 126 ? -7.316 -3.936 -3.358 1.00 97.56 126 VAL A O 1
ATOM 1011 N N . PHE A 1 127 ? -7.765 -5.248 -5.138 1.00 97.00 127 PHE A N 1
ATOM 1012 C CA . PHE A 1 127 ? -6.718 -4.711 -5.992 1.00 97.00 127 PHE A CA 1
ATOM 1013 C C . PHE A 1 127 ? -7.297 -3.619 -6.886 1.00 97.00 127 PHE A C 1
ATOM 1015 O O . PHE A 1 127 ? -8.132 -3.888 -7.746 1.00 97.00 127 PHE A O 1
ATOM 1022 N N . HIS A 1 128 ? -6.852 -2.384 -6.687 1.00 94.75 128 HIS A N 1
ATOM 1023 C CA . HIS A 1 128 ? -7.260 -1.261 -7.519 1.00 94.75 128 HIS A CA 1
ATOM 1024 C C . HIS A 1 128 ? -6.178 -0.990 -8.566 1.00 94.75 128 HIS A C 1
ATOM 1026 O O . HIS A 1 128 ? -5.079 -0.551 -8.218 1.00 94.75 128 HIS A O 1
ATOM 1032 N N . THR A 1 129 ? -6.478 -1.232 -9.839 1.00 92.31 129 THR A N 1
ATOM 1033 C CA . THR A 1 129 ? -5.559 -0.975 -10.952 1.00 92.31 129 THR A CA 1
ATOM 1034 C C . THR A 1 129 ? -5.970 0.274 -11.724 1.00 92.31 129 THR A C 1
ATOM 1036 O O . THR A 1 129 ? -7.109 0.439 -12.146 1.00 92.31 129 THR A O 1
ATOM 1039 N N . HIS A 1 130 ? -5.028 1.191 -11.924 1.00 88.75 130 HIS A N 1
ATOM 1040 C CA . HIS A 1 130 ? -5.258 2.430 -12.670 1.00 88.75 130 HIS A CA 1
ATOM 1041 C C . HIS A 1 130 ? -4.748 2.341 -14.112 1.00 88.75 130 HIS A C 1
ATOM 1043 O O . HIS A 1 130 ? -5.213 3.064 -14.995 1.00 88.75 130 HIS A O 1
ATOM 1049 N N . SER A 1 131 ? -3.779 1.464 -14.358 1.00 88.12 131 SER A N 1
ATOM 1050 C CA . SER A 1 131 ? -3.289 1.104 -15.685 1.00 88.12 131 SER A CA 1
ATOM 1051 C C . SER A 1 131 ? -2.527 -0.210 -15.606 1.00 88.12 131 SER A C 1
ATOM 1053 O O . SER A 1 131 ? -2.042 -0.566 -14.536 1.00 88.12 131 SER A O 1
ATOM 1055 N N . THR A 1 132 ? -2.356 -0.877 -16.743 1.00 89.50 132 THR A N 1
ATOM 1056 C CA . THR A 1 132 ? -1.486 -2.050 -16.849 1.00 89.50 132 THR A CA 1
ATOM 1057 C C . THR A 1 132 ? -0.202 -1.697 -17.583 1.00 89.50 132 THR A C 1
ATOM 1059 O O . THR A 1 132 ? -0.207 -0.881 -18.514 1.00 89.50 132 THR A O 1
ATOM 1062 N N . GLU A 1 133 ? 0.897 -2.344 -17.207 1.00 87.44 133 GLU A N 1
ATOM 1063 C CA . GLU A 1 133 ? 2.177 -2.207 -17.903 1.00 87.44 133 GLU A CA 1
ATOM 1064 C C . GLU A 1 133 ? 2.025 -2.586 -19.379 1.00 87.44 133 GLU A C 1
ATOM 1066 O O . GLU A 1 133 ? 2.439 -1.841 -20.267 1.00 87.44 133 GLU A O 1
ATOM 1071 N N . TRP A 1 134 ? 1.306 -3.677 -19.654 1.00 87.00 134 TRP A N 1
ATOM 1072 C CA . TRP A 1 134 ? 0.968 -4.081 -21.018 1.00 87.00 134 TRP A CA 1
ATOM 1073 C C . TRP A 1 134 ? 0.222 -2.982 -21.789 1.00 87.00 134 TRP A C 1
ATOM 1075 O O . TRP A 1 134 ? 0.563 -2.691 -22.933 1.00 87.00 134 TRP A O 1
ATOM 1085 N N . GLY A 1 135 ? -0.755 -2.316 -21.167 1.00 84.00 135 GLY A N 1
ATOM 1086 C CA . GLY A 1 135 ? -1.502 -1.232 -21.806 1.00 84.00 135 GLY A CA 1
ATOM 1087 C C . GLY A 1 135 ? -0.660 0.017 -22.084 1.00 84.00 135 GLY A C 1
ATOM 1088 O O . GLY A 1 135 ? -0.954 0.759 -23.021 1.00 84.00 135 GLY A O 1
ATOM 1089 N N . ARG A 1 136 ? 0.395 0.260 -21.296 1.00 84.88 136 ARG A N 1
ATOM 1090 C CA . ARG A 1 136 ? 1.283 1.421 -21.460 1.00 84.88 136 ARG A CA 1
ATOM 1091 C C . ARG A 1 136 ? 2.405 1.191 -22.463 1.00 84.88 136 ARG A C 1
ATOM 1093 O O . ARG A 1 136 ? 2.740 2.107 -23.210 1.00 84.88 136 ARG A O 1
ATOM 1100 N N . THR A 1 137 ? 3.029 0.020 -22.428 1.00 83.12 137 THR A N 1
ATOM 1101 C CA . THR A 1 137 ? 4.298 -0.236 -23.126 1.00 83.12 137 THR A CA 1
ATOM 1102 C C . THR A 1 137 ? 4.238 -1.442 -24.064 1.00 83.12 137 THR A C 1
ATOM 1104 O O . THR A 1 137 ? 5.134 -1.614 -24.891 1.00 83.12 137 THR A O 1
ATOM 1107 N N . GLY A 1 138 ? 3.186 -2.264 -23.992 1.00 81.38 138 GLY A N 1
ATOM 1108 C CA . GLY A 1 138 ? 3.028 -3.500 -24.761 1.00 81.38 138 GLY A CA 1
ATOM 1109 C C . GLY A 1 138 ? 3.942 -4.615 -24.255 1.00 81.38 138 GLY A C 1
ATOM 1110 O O . GLY A 1 138 ? 3.474 -5.582 -23.666 1.00 81.38 138 GLY A O 1
ATOM 1111 N N . ASN A 1 139 ? 5.252 -4.459 -24.459 1.00 77.69 139 ASN A N 1
ATOM 1112 C CA . ASN A 1 139 ? 6.298 -5.397 -24.031 1.00 77.69 139 ASN A CA 1
ATOM 1113 C C . ASN A 1 139 ? 7.171 -4.773 -22.932 1.00 77.69 139 ASN A C 1
ATOM 1115 O O . ASN A 1 139 ? 8.381 -4.595 -23.077 1.00 77.69 139 ASN A O 1
ATOM 1119 N N . GLY A 1 140 ? 6.509 -4.376 -21.851 1.00 79.56 140 GLY A N 1
ATOM 1120 C CA . GLY A 1 140 ? 7.128 -3.749 -20.696 1.00 79.56 140 GLY A CA 1
ATOM 1121 C C . GLY A 1 140 ? 7.881 -4.697 -19.772 1.00 79.56 140 GLY A C 1
ATOM 1122 O O . GLY A 1 140 ? 8.282 -5.803 -20.135 1.00 79.56 140 GLY A O 1
ATOM 1123 N N . SER A 1 141 ? 8.061 -4.256 -18.530 1.00 83.50 141 SER A N 1
ATOM 1124 C CA . SER A 1 141 ? 8.732 -5.061 -17.509 1.00 83.50 141 SER A CA 1
ATOM 1125 C C . SER A 1 141 ? 7.939 -6.335 -17.190 1.00 83.50 141 SER A C 1
ATOM 1127 O O . SER A 1 141 ? 6.787 -6.280 -16.744 1.00 83.50 141 SER A O 1
ATOM 1129 N N . GLY A 1 142 ? 8.578 -7.497 -17.358 1.00 85.94 142 GLY A N 1
ATOM 1130 C CA . GLY A 1 142 ? 7.984 -8.793 -17.013 1.00 85.94 142 GLY A CA 1
ATOM 1131 C C . GLY A 1 142 ? 7.690 -8.932 -15.516 1.00 85.94 142 GLY A C 1
ATOM 1132 O O . GLY A 1 142 ? 6.695 -9.547 -15.139 1.00 85.94 142 GLY A O 1
ATOM 1133 N N . ILE A 1 143 ? 8.502 -8.301 -14.661 1.00 86.81 143 ILE A N 1
ATOM 1134 C CA . ILE A 1 143 ? 8.293 -8.287 -13.205 1.00 86.81 143 ILE A CA 1
ATOM 1135 C C . ILE A 1 143 ? 7.043 -7.475 -12.861 1.00 86.81 143 ILE A C 1
ATOM 1137 O O . ILE A 1 143 ? 6.220 -7.945 -12.082 1.00 86.81 143 ILE A O 1
ATOM 1141 N N . ILE A 1 144 ? 6.872 -6.290 -13.460 1.00 89.19 144 ILE A N 1
ATOM 1142 C CA . ILE A 1 144 ? 5.689 -5.450 -13.215 1.00 89.19 144 ILE A CA 1
ATOM 1143 C C . ILE A 1 144 ? 4.432 -6.175 -13.691 1.00 89.19 144 ILE A C 1
ATOM 1145 O O . ILE A 1 144 ? 3.498 -6.342 -12.914 1.00 89.19 144 ILE A O 1
ATOM 1149 N N . SER A 1 145 ? 4.451 -6.699 -14.919 1.00 91.38 145 SER A N 1
ATOM 1150 C CA . SER A 1 145 ? 3.334 -7.484 -15.462 1.00 91.38 145 SER A CA 1
ATOM 1151 C C . SER A 1 145 ? 2.980 -8.684 -14.572 1.00 91.38 145 SER A C 1
ATOM 1153 O O . SER A 1 145 ? 1.808 -9.015 -14.410 1.00 91.38 145 SER A O 1
ATOM 1155 N N . SER A 1 146 ? 3.984 -9.333 -13.970 1.00 92.38 146 SER A N 1
ATOM 1156 C CA . SER A 1 146 ? 3.761 -10.437 -13.030 1.00 92.38 146 SER A CA 1
ATOM 1157 C C . SER A 1 146 ? 3.135 -9.950 -11.724 1.00 92.38 146 SER A C 1
ATOM 1159 O O . SER A 1 146 ? 2.169 -10.549 -11.272 1.00 92.38 146 SER A O 1
ATOM 1161 N N . LEU A 1 147 ? 3.616 -8.844 -11.145 1.00 93.56 147 LEU A N 1
ATOM 1162 C CA . LEU A 1 147 ? 3.024 -8.254 -9.938 1.00 93.56 147 LEU A CA 1
ATOM 1163 C C . LEU A 1 147 ? 1.561 -7.848 -10.153 1.00 93.56 147 LEU A C 1
ATOM 1165 O O . LEU A 1 147 ? 0.726 -8.138 -9.301 1.00 93.56 147 LEU A O 1
ATOM 1169 N N . GLU A 1 148 ? 1.243 -7.216 -11.286 1.00 94.19 148 GLU A N 1
ATOM 1170 C CA . GLU A 1 148 ? -0.132 -6.845 -11.648 1.00 94.19 148 GLU A CA 1
ATOM 1171 C C . GLU A 1 148 ? -1.026 -8.082 -11.763 1.00 94.19 148 GLU A C 1
ATOM 1173 O O . GLU A 1 148 ? -2.117 -8.127 -11.194 1.00 94.19 148 GLU A O 1
ATOM 1178 N N . ARG A 1 149 ? -0.548 -9.111 -12.472 1.00 94.94 149 ARG A N 1
ATOM 1179 C CA . ARG A 1 149 ? -1.296 -10.350 -12.687 1.00 94.94 149 ARG A CA 1
ATOM 1180 C C . ARG A 1 149 ? -1.532 -11.112 -11.388 1.00 94.94 149 ARG A C 1
ATOM 1182 O O . ARG A 1 149 ? -2.667 -11.495 -11.128 1.00 94.94 149 ARG A O 1
ATOM 1189 N N . GLU A 1 150 ? -0.493 -11.339 -10.592 1.00 95.94 150 GLU A N 1
ATOM 1190 C CA . GLU A 1 150 ? -0.615 -12.067 -9.323 1.00 95.94 150 GLU A CA 1
ATOM 1191 C C . GLU A 1 150 ? -1.524 -11.318 -8.343 1.00 95.94 150 GLU A C 1
ATOM 1193 O O . GLU A 1 150 ? -2.344 -11.932 -7.664 1.00 95.94 150 GLU A O 1
ATOM 1198 N N . SER A 1 151 ? -1.473 -9.986 -8.331 1.00 95.38 151 SER A N 1
ATOM 1199 C CA . SER A 1 151 ? -2.375 -9.164 -7.516 1.00 95.38 151 SER A CA 1
ATOM 1200 C C . SER A 1 151 ? -3.829 -9.300 -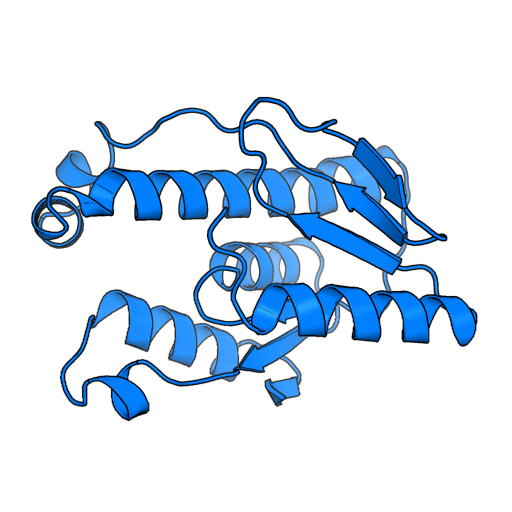7.932 1.00 95.38 151 SER A C 1
ATOM 1202 O O . SER A 1 151 ? -4.693 -9.574 -7.103 1.00 95.38 151 SER A O 1
ATOM 1204 N N . ALA A 1 152 ? -4.100 -9.183 -9.232 1.00 94.69 152 ALA A N 1
ATOM 1205 C CA . ALA A 1 152 ? -5.440 -9.373 -9.764 1.00 94.69 152 ALA A CA 1
ATOM 1206 C C . ALA A 1 152 ? -5.982 -10.773 -9.431 1.00 94.69 152 ALA A C 1
ATOM 1208 O O . ALA A 1 152 ? -7.107 -10.903 -8.961 1.00 94.69 152 ALA A O 1
ATOM 1209 N N . MET A 1 153 ? -5.163 -11.812 -9.612 1.00 95.06 153 MET A N 1
ATOM 1210 C CA . MET A 1 153 ? -5.555 -13.204 -9.370 1.00 95.06 153 MET A CA 1
ATOM 1211 C C . MET A 1 153 ? -5.733 -13.545 -7.887 1.00 95.06 153 MET A C 1
ATOM 1213 O O . MET A 1 153 ? -6.552 -14.402 -7.560 1.00 95.06 153 MET A O 1
ATOM 1217 N N . SER A 1 154 ? -4.954 -12.920 -7.002 1.00 93.50 154 SER A N 1
ATOM 1218 C CA . SER A 1 154 ? -4.995 -13.187 -5.562 1.00 93.50 154 SER A CA 1
ATOM 1219 C C . SER A 1 154 ? -6.002 -12.319 -4.816 1.00 93.50 154 SER A C 1
ATOM 1221 O O . SER A 1 154 ? -6.423 -12.715 -3.738 1.00 93.50 154 SER A O 1
ATOM 1223 N N . SER A 1 155 ? -6.408 -11.159 -5.337 1.00 96.06 155 SER A N 1
ATOM 1224 C CA . SER A 1 155 ? -7.418 -10.294 -4.706 1.00 96.06 155 SER A CA 1
ATOM 1225 C C . SER A 1 155 ? -8.829 -10.901 -4.711 1.00 96.06 155 SER A C 1
ATOM 1227 O O . SER A 1 155 ? -9.168 -11.702 -5.577 1.00 96.06 155 SER A O 1
ATOM 1229 N N . ASP A 1 156 ? -9.666 -10.516 -3.743 1.00 97.31 156 ASP A N 1
ATOM 1230 C CA . ASP A 1 156 ? -11.086 -10.913 -3.703 1.00 97.31 156 ASP A CA 1
ATOM 1231 C C . ASP A 1 156 ? -11.966 -10.011 -4.584 1.00 97.31 156 ASP A C 1
ATOM 1233 O O . ASP A 1 156 ? -13.081 -10.381 -4.950 1.00 97.31 156 ASP A O 1
ATOM 1237 N N . GLY A 1 157 ? -11.463 -8.829 -4.945 1.00 96.88 157 GLY A N 1
ATOM 1238 C CA . GLY A 1 157 ? -12.095 -7.919 -5.892 1.00 96.88 157 GLY A CA 1
ATOM 1239 C C . GLY A 1 157 ? -11.067 -7.085 -6.649 1.00 96.88 157 GLY A C 1
ATOM 1240 O O . GLY A 1 157 ? -10.020 -6.736 -6.108 1.00 96.88 157 GLY A O 1
ATOM 1241 N N . ILE A 1 158 ? -11.394 -6.738 -7.893 1.00 96.06 158 ILE A N 1
ATOM 1242 C CA . ILE A 1 158 ? -10.580 -5.869 -8.747 1.00 96.06 158 ILE A CA 1
ATOM 1243 C C . ILE A 1 158 ? -11.408 -4.636 -9.099 1.00 96.06 158 ILE A C 1
ATOM 1245 O O . ILE A 1 158 ? -12.578 -4.774 -9.472 1.00 96.06 158 ILE A O 1
ATOM 1249 N N . VAL A 1 159 ? -10.803 -3.454 -8.980 1.00 92.12 159 VAL A N 1
ATOM 1250 C CA . VAL A 1 159 ? -11.392 -2.159 -9.363 1.00 92.12 159 VAL A CA 1
ATOM 1251 C C . VAL A 1 159 ? -10.498 -1.457 -10.369 1.00 92.12 159 VAL A C 1
ATOM 1253 O O . VAL A 1 159 ? -9.270 -1.428 -10.129 1.00 92.12 159 VAL A O 1
#

Nearest PDB structures (foldseek):
  2bis-assembly1_A  TM=7.095E-01  e=2.455E-05  Pyrococcus abyssi
  3c4q-assembly2_B  TM=7.840E-01  e=1.004E-04  Corynebacterium glutamicum
  3c48-assembly1_A  TM=7.767E-01  e=8.836E-05  Corynebacterium glutamicum
  4rbn-assembly1_B  TM=6.129E-01  e=7.816E-03  Nitrosomonas europaea
  3s29-assembly1_B  TM=6.222E-01  e=2.183E-01  Arabidopsis thaliana

Mean predicted aligned error: 4.5 Å

Radius of gyration: 15.89 Å; Cα contacts (8 Å, |Δi|>4): 219; chains: 1; bounding box: 42×29×44 Å

Secondary structure (DSSP, 8-state):
----HHHHHHHHHHHHHHHTT--EEEE----SSS-SEEEETTEEEE-------TTTHHHH-HHHHTTGGGHHHHHHHHHHHHHHHHIIIIIIIIIT----S-EEEEHHHHHHHHHHHHHHH---EEEE-S--HHHHHSS--HHHHHHHHHHHHHSSEE-

Sequence (159 aa):
MLVGGLGTYAENMTRKFVEQGHDVCVFSLNTGDLPTHEIIRGVEVHRPRIANASRIFPLISWDLGNWGTEVKFFSDLFMYNAMSATKLANYLVRKEGYHFDIISYHDWLNSIAGMMVKDELNLPTVFHTHSTEWGRTGNGSGIISSLERESAMSSDGIV

Solvent-accessible surface area (backbone atoms only — not comparable to full-atom values): 8987 Å² total; per-residue (Å²): 129,94,78,50,72,64,56,60,48,50,56,54,52,53,47,50,41,38,77,72,72,43,88,42,78,43,79,50,86,49,90,78,83,60,68,51,60,51,72,58,88,74,32,39,36,38,15,61,85,66,67,90,45,45,84,53,44,45,76,76,35,68,72,50,42,69,43,60,85,49,28,49,56,53,28,49,40,51,37,38,21,55,49,46,27,47,41,48,53,54,42,40,30,69,66,70,63,52,83,75,83,67,46,78,30,54,38,54,78,31,26,65,20,44,53,53,39,34,73,75,64,72,47,53,30,33,29,34,54,89,74,51,52,48,80,75,58,63,80,48,62,68,68,54,46,46,40,44,48,53,35,58,72,69,31,79,40,76,81